Protein AF-A0A4S4KXQ9-F1 (afdb_monomer_lite)

Structure (mmCIF, N/CA/C/O backbone):
data_AF-A0A4S4KXQ9-F1
#
_entry.id   AF-A0A4S4KXQ9-F1
#
loop_
_atom_site.group_PDB
_atom_site.id
_atom_site.type_symbol
_atom_site.label_atom_id
_atom_site.label_alt_id
_atom_site.label_comp_id
_atom_site.label_asym_id
_atom_site.label_entity_id
_atom_site.label_seq_id
_atom_site.pdbx_PDB_ins_code
_atom_site.Cartn_x
_atom_site.Cartn_y
_atom_site.Cartn_z
_atom_site.occupancy
_atom_site.B_iso_or_equiv
_atom_site.auth_seq_id
_atom_site.auth_comp_id
_atom_site.auth_asym_id
_atom_site.auth_atom_id
_atom_site.pdbx_PDB_model_num
ATOM 1 N N . PHE A 1 1 ? 71.429 20.973 -5.694 1.00 40.28 1 PHE A N 1
ATOM 2 C CA . PHE A 1 1 ? 71.731 19.776 -4.887 1.00 40.28 1 PHE A CA 1
ATOM 3 C C . PHE A 1 1 ? 70.684 18.730 -5.227 1.00 40.28 1 PHE A C 1
ATOM 5 O O . PHE A 1 1 ? 69.595 18.768 -4.689 1.00 40.28 1 PHE A O 1
ATOM 12 N N . GLY A 1 2 ? 70.833 18.001 -6.327 1.00 41.06 2 GLY A N 1
ATOM 13 C CA . GLY A 1 2 ? 71.862 16.976 -6.517 1.00 41.06 2 GLY A CA 1
ATOM 14 C C . GLY A 1 2 ? 71.143 15.635 -6.342 1.00 41.06 2 GLY A C 1
ATOM 15 O O . GLY A 1 2 ? 70.789 15.296 -5.226 1.00 41.06 2 GLY A O 1
ATOM 16 N N . ASN A 1 3 ? 70.686 15.041 -7.447 1.00 41.31 3 ASN A N 1
ATOM 17 C CA . ASN A 1 3 ? 71.311 13.887 -8.126 1.00 41.31 3 ASN A CA 1
ATOM 18 C C . ASN A 1 3 ? 70.645 12.581 -7.625 1.00 41.31 3 ASN A C 1
ATOM 20 O O . ASN A 1 3 ? 70.465 12.413 -6.432 1.00 41.31 3 ASN A O 1
ATOM 24 N N . SER A 1 4 ? 70.167 11.641 -8.442 1.00 40.88 4 SER A N 1
ATOM 25 C CA . SER A 1 4 ? 70.729 11.189 -9.710 1.00 40.88 4 SER A CA 1
ATOM 26 C C . SER A 1 4 ? 69.677 10.480 -10.570 1.00 40.88 4 SER A C 1
ATOM 28 O O . SER A 1 4 ? 68.990 9.564 -10.125 1.00 40.88 4 SER A O 1
ATOM 30 N N . ARG A 1 5 ? 69.625 10.862 -11.847 1.00 45.22 5 ARG A N 1
ATOM 31 C CA . ARG A 1 5 ? 69.257 9.979 -12.961 1.00 45.22 5 ARG A CA 1
ATOM 32 C C . ARG A 1 5 ? 70.488 9.134 -13.291 1.00 45.22 5 ARG A C 1
ATOM 34 O O . ARG A 1 5 ? 71.528 9.730 -13.546 1.00 45.22 5 ARG A O 1
ATOM 41 N N . ALA A 1 6 ? 70.361 7.811 -13.382 1.00 42.38 6 ALA A N 1
ATOM 42 C CA . ALA A 1 6 ? 71.232 6.993 -14.230 1.00 42.38 6 ALA A CA 1
ATOM 43 C C . ALA A 1 6 ? 70.659 5.579 -14.450 1.00 42.38 6 ALA A C 1
ATOM 45 O O . ALA A 1 6 ? 70.687 4.735 -13.566 1.00 42.38 6 ALA A O 1
ATOM 46 N N . VAL A 1 7 ? 70.142 5.380 -15.667 1.00 44.84 7 VAL A N 1
ATOM 47 C CA . VAL A 1 7 ? 70.338 4.214 -16.549 1.00 44.84 7 VAL A CA 1
ATOM 48 C C . VAL A 1 7 ? 70.396 2.809 -15.933 1.00 44.84 7 VAL A C 1
ATOM 50 O O . VAL A 1 7 ? 71.438 2.359 -15.469 1.00 44.84 7 VAL A O 1
ATOM 53 N N . PHE A 1 8 ? 69.331 2.033 -16.156 1.00 31.25 8 PHE A N 1
ATOM 54 C CA . PHE A 1 8 ? 69.466 0.589 -16.331 1.00 31.25 8 PHE A CA 1
ATOM 55 C C . PHE A 1 8 ? 68.712 0.127 -17.583 1.00 31.25 8 PHE A C 1
ATOM 57 O O . PHE A 1 8 ? 67.486 0.132 -17.627 1.00 31.25 8 PHE A O 1
ATOM 64 N N . GLY A 1 9 ? 69.487 -0.248 -18.601 1.00 34.69 9 GLY A N 1
ATOM 65 C CA . GLY A 1 9 ? 69.144 -1.333 -19.519 1.00 34.69 9 GLY A CA 1
ATOM 66 C C . GLY A 1 9 ? 68.091 -1.057 -20.586 1.00 34.69 9 GLY A C 1
ATOM 67 O O . GLY A 1 9 ? 66.940 -1.462 -20.464 1.00 34.69 9 GLY A O 1
ATOM 68 N N . LEU A 1 10 ? 68.532 -0.499 -21.713 1.00 43.94 10 LEU A N 1
ATOM 69 C CA . LEU A 1 10 ? 67.925 -0.804 -23.002 1.00 43.94 10 LEU A CA 1
ATOM 70 C C . LEU A 1 10 ? 68.312 -2.241 -23.394 1.00 43.94 10 LEU A C 1
ATOM 72 O O . LEU A 1 10 ? 69.488 -2.588 -23.320 1.00 43.94 10 LEU A O 1
ATOM 76 N N . CYS A 1 11 ? 67.326 -2.995 -23.888 1.00 35.38 11 CYS A N 1
ATOM 77 C CA . CYS A 1 11 ? 67.410 -4.135 -24.816 1.00 35.38 11 CYS A CA 1
ATOM 78 C C . CYS A 1 11 ? 66.816 -5.439 -24.259 1.00 35.38 11 CYS A C 1
ATOM 80 O O . CYS A 1 11 ? 67.481 -6.201 -23.573 1.00 35.38 11 CYS A O 1
ATOM 82 N N . CYS A 1 12 ? 65.577 -5.730 -24.658 1.00 37.56 12 CYS A N 1
ATOM 83 C CA . CYS A 1 12 ? 65.315 -6.907 -25.483 1.00 37.56 12 CYS A CA 1
ATOM 84 C C . CYS A 1 12 ? 64.002 -6.703 -26.244 1.00 37.56 12 CYS A C 1
ATOM 86 O O . CYS A 1 12 ? 62.918 -6.596 -25.677 1.00 37.56 12 CYS A O 1
ATOM 88 N N . LYS A 1 13 ? 64.134 -6.613 -27.567 1.00 50.41 13 LYS A N 1
ATOM 89 C CA . LYS A 1 13 ? 63.041 -6.727 -28.528 1.00 50.41 13 LYS A CA 1
ATOM 90 C C . LYS A 1 13 ? 62.316 -8.045 -28.273 1.00 50.41 13 LYS A C 1
ATOM 92 O O . LYS A 1 13 ? 62.912 -9.107 -28.413 1.00 50.41 13 LYS A O 1
ATOM 97 N N . SER A 1 14 ? 61.035 -7.992 -27.956 1.00 46.12 14 SER A N 1
ATOM 98 C CA . SER A 1 14 ? 60.114 -9.107 -28.157 1.00 46.12 14 SER A CA 1
ATOM 99 C C . SER A 1 14 ? 58.729 -8.505 -28.295 1.00 46.12 14 SER A C 1
ATOM 101 O O . SER A 1 14 ? 58.207 -7.920 -27.352 1.00 46.12 14 SER A O 1
ATOM 103 N N . ASN A 1 15 ? 58.198 -8.568 -29.517 1.00 43.97 15 ASN A N 1
ATOM 104 C CA . ASN A 1 15 ? 56.829 -8.219 -29.867 1.00 43.97 15 ASN A CA 1
ATOM 105 C C . ASN A 1 15 ? 55.879 -8.606 -28.734 1.00 43.97 15 ASN A C 1
ATOM 107 O O . ASN A 1 15 ? 55.798 -9.782 -28.383 1.00 43.97 15 ASN A O 1
ATOM 111 N N . ILE A 1 16 ? 55.165 -7.619 -28.185 1.00 49.28 16 ILE A N 1
ATOM 112 C CA . ILE A 1 16 ? 54.052 -7.850 -27.270 1.00 49.28 16 ILE A CA 1
ATOM 113 C C . ILE A 1 16 ? 52.950 -8.492 -28.123 1.00 49.28 16 ILE A C 1
ATOM 115 O O . ILE A 1 16 ? 52.091 -7.855 -28.730 1.00 49.28 16 ILE A O 1
ATOM 119 N N . SER A 1 17 ? 53.078 -9.799 -28.315 1.00 38.88 17 SER A N 1
ATOM 120 C CA . SER A 1 17 ? 52.089 -10.632 -28.964 1.00 38.88 17 SER A CA 1
ATOM 121 C C . SER A 1 17 ? 50.871 -10.611 -28.060 1.00 38.88 17 SER A C 1
ATOM 123 O O . SER A 1 17 ? 50.820 -11.338 -27.072 1.00 38.88 17 SER A O 1
ATOM 125 N N . ILE A 1 18 ? 49.972 -9.676 -28.383 1.00 53.44 18 ILE A N 1
ATOM 126 C CA . ILE A 1 18 ? 48.525 -9.688 -28.180 1.00 53.44 18 ILE A CA 1
ATOM 127 C C . ILE A 1 18 ? 48.157 -10.727 -27.127 1.00 53.44 18 ILE A C 1
ATOM 129 O O . ILE A 1 18 ? 47.930 -11.897 -27.445 1.00 53.44 18 ILE A O 1
ATOM 133 N N . VAL A 1 19 ? 48.124 -10.293 -25.864 1.00 52.38 19 VAL A N 1
ATOM 134 C CA . VAL A 1 19 ? 47.487 -11.048 -24.789 1.00 52.38 19 VAL A CA 1
ATOM 135 C C . VAL A 1 19 ? 46.015 -11.104 -25.172 1.00 52.38 19 VAL A C 1
ATOM 137 O O . VAL A 1 19 ? 45.231 -10.184 -24.950 1.00 52.38 19 VAL A O 1
ATOM 140 N N . LYS A 1 20 ? 45.694 -12.149 -25.927 1.00 54.81 20 LYS A N 1
ATOM 141 C CA . LYS A 1 20 ? 44.389 -12.468 -26.472 1.00 54.81 20 LYS A CA 1
ATOM 142 C C . LYS A 1 20 ? 43.519 -12.707 -25.248 1.00 54.81 20 LYS A C 1
ATOM 144 O O . LYS A 1 20 ? 43.567 -13.784 -24.667 1.00 54.81 20 LYS A O 1
ATOM 149 N N . ASN A 1 21 ? 42.803 -11.677 -24.800 1.00 52.56 21 ASN A N 1
ATOM 150 C CA . ASN A 1 21 ? 41.788 -11.818 -23.767 1.00 52.56 21 ASN A CA 1
ATOM 151 C C . ASN A 1 21 ? 40.804 -12.880 -24.263 1.00 52.56 21 ASN A C 1
ATOM 153 O O . ASN A 1 21 ? 39.984 -12.621 -25.145 1.00 52.56 21 ASN A O 1
ATOM 157 N N . ILE A 1 22 ? 40.932 -14.098 -23.736 1.00 54.44 22 ILE A N 1
ATOM 158 C CA . ILE A 1 22 ? 39.996 -15.197 -23.943 1.00 54.44 22 ILE A CA 1
ATOM 159 C C . ILE A 1 22 ? 38.753 -14.838 -23.128 1.00 54.44 22 ILE A C 1
ATOM 161 O O . ILE A 1 22 ? 38.517 -15.334 -22.032 1.00 54.44 22 ILE A O 1
ATOM 165 N N . MET A 1 23 ? 37.965 -13.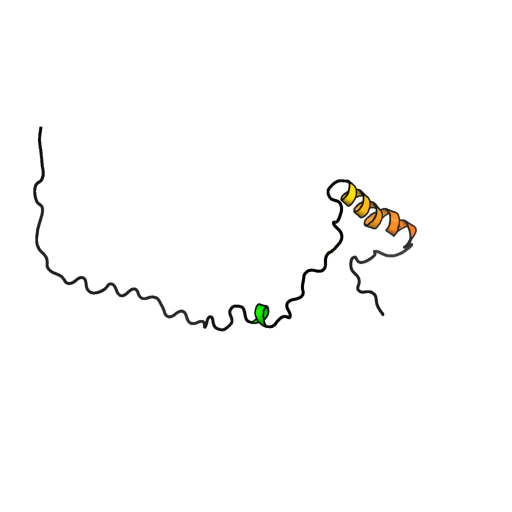907 -23.660 1.00 57.75 23 MET A N 1
ATOM 166 C CA . MET A 1 23 ? 36.571 -13.742 -23.286 1.00 57.75 23 MET A CA 1
ATOM 167 C C . MET A 1 23 ? 35.856 -15.007 -23.755 1.00 57.75 23 MET A C 1
ATOM 169 O O . MET A 1 23 ? 35.522 -15.166 -24.930 1.00 57.75 23 MET A O 1
ATOM 173 N N . GLY A 1 24 ? 35.743 -15.972 -22.840 1.00 58.47 24 GLY A N 1
ATOM 174 C CA . GLY A 1 24 ? 35.054 -17.230 -23.070 1.00 58.47 24 GLY A CA 1
ATOM 175 C C . GLY A 1 24 ? 33.679 -16.957 -23.667 1.00 58.47 24 GLY A C 1
ATOM 176 O O . GLY A 1 24 ? 32.929 -16.124 -23.160 1.00 58.47 24 GLY A O 1
ATOM 177 N N . LYS A 1 25 ? 33.366 -17.634 -24.775 1.00 66.44 25 LYS A N 1
ATOM 178 C CA . LYS A 1 25 ? 32.029 -17.651 -25.374 1.00 66.44 25 LYS A CA 1
ATOM 179 C C . LYS A 1 25 ? 31.012 -17.966 -24.279 1.00 66.44 25 LYS A C 1
ATOM 181 O O . LYS A 1 25 ? 30.864 -19.118 -23.881 1.00 66.44 25 LYS A O 1
ATOM 186 N N . VAL A 1 26 ? 30.296 -16.952 -23.814 1.00 69.25 26 VAL A N 1
ATOM 187 C CA . VAL A 1 26 ? 29.175 -17.134 -22.897 1.00 69.25 26 VAL A CA 1
ATOM 188 C C . VAL A 1 26 ? 28.065 -17.822 -23.692 1.00 69.25 26 VAL A C 1
ATOM 190 O O . VAL A 1 26 ? 27.436 -17.211 -24.555 1.00 69.25 26 VAL A O 1
ATOM 193 N N . HIS A 1 27 ? 27.866 -19.125 -23.473 1.00 68.38 27 HIS A N 1
ATOM 194 C CA . HIS A 1 27 ? 26.747 -19.857 -24.064 1.00 68.38 27 HIS A CA 1
ATOM 195 C C . HIS A 1 27 ? 25.468 -19.537 -23.292 1.00 68.38 27 HIS A C 1
ATOM 197 O O . HIS A 1 27 ? 25.154 -20.117 -22.258 1.00 68.38 27 HIS A O 1
ATOM 203 N N . GLY A 1 28 ? 24.750 -18.554 -23.825 1.00 75.75 28 GLY A N 1
ATOM 204 C CA . GLY A 1 28 ? 23.441 -18.119 -23.371 1.00 75.75 28 GLY A CA 1
ATOM 205 C C . GLY A 1 28 ? 23.008 -16.908 -24.186 1.00 75.75 28 GLY A C 1
ATOM 206 O O . GLY A 1 28 ? 23.606 -15.841 -24.091 1.00 75.75 28 GLY A O 1
ATOM 207 N N . SER A 1 29 ? 21.976 -17.057 -25.016 1.00 77.56 29 SER A N 1
ATOM 208 C CA . SER A 1 29 ? 21.446 -15.932 -25.785 1.00 77.56 29 SER A CA 1
ATOM 209 C C . SER A 1 29 ? 20.693 -14.972 -24.858 1.00 77.56 29 SER A C 1
ATOM 211 O O . SER A 1 29 ? 19.712 -15.370 -24.222 1.00 77.56 29 SER A O 1
ATOM 213 N N . LEU A 1 30 ? 21.067 -13.690 -24.858 1.00 76.38 30 LEU A N 1
ATOM 214 C CA . LEU A 1 30 ? 20.323 -12.614 -24.181 1.00 76.38 30 LEU A CA 1
ATOM 215 C C . LEU A 1 30 ? 18.935 -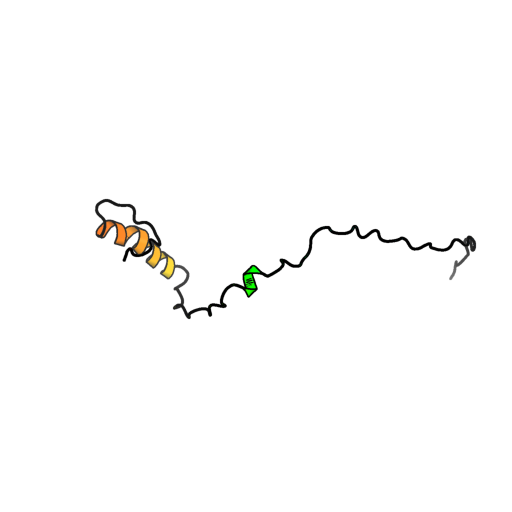12.347 -24.797 1.00 76.38 30 LEU A C 1
ATOM 217 O O . LEU A 1 30 ? 18.175 -11.537 -24.279 1.00 76.38 30 LEU A O 1
ATOM 221 N N . ALA A 1 31 ? 18.568 -13.067 -25.860 1.00 79.75 31 ALA A N 1
ATOM 222 C CA . ALA A 1 31 ? 17.328 -12.926 -26.623 1.00 79.75 31 ALA A CA 1
ATOM 223 C C . ALA A 1 31 ? 16.028 -13.047 -25.798 1.00 79.75 31 ALA A C 1
ATOM 225 O O . ALA A 1 31 ? 14.958 -12.680 -26.271 1.00 79.75 31 ALA A O 1
ATOM 226 N N . ARG A 1 32 ? 16.095 -13.568 -24.565 1.00 77.94 32 ARG A N 1
ATOM 227 C CA . ARG A 1 32 ? 14.937 -13.695 -23.660 1.00 77.94 32 ARG A CA 1
ATOM 228 C C . ARG A 1 32 ? 14.836 -12.578 -22.620 1.00 77.94 32 ARG A C 1
ATOM 230 O O . ARG A 1 32 ? 13.872 -12.562 -21.853 1.00 77.94 32 ARG A O 1
ATOM 237 N N . ALA A 1 33 ? 15.796 -11.657 -22.568 1.00 85.44 33 ALA A N 1
ATOM 238 C CA . ALA A 1 33 ? 15.764 -10.551 -21.622 1.00 85.44 33 ALA A CA 1
ATOM 239 C C . ALA A 1 33 ? 14.546 -9.653 -21.899 1.00 85.44 33 ALA A C 1
ATOM 241 O O . ALA A 1 33 ? 14.308 -9.226 -23.023 1.00 85.44 33 ALA A O 1
ATOM 242 N N . GLY A 1 34 ? 13.728 -9.398 -20.876 1.00 83.88 34 GLY A N 1
ATOM 243 C CA . GLY A 1 34 ? 12.598 -8.469 -20.972 1.00 83.88 34 GLY A CA 1
ATOM 244 C C . GLY A 1 34 ? 11.342 -8.970 -21.702 1.00 83.88 34 GLY A C 1
ATOM 245 O O . GLY A 1 34 ? 10.329 -8.276 -21.625 1.00 83.88 34 GLY A O 1
ATOM 246 N N . LYS A 1 35 ? 11.342 -10.169 -22.315 1.00 89.00 35 LYS A N 1
ATOM 247 C CA . LYS A 1 35 ? 10.197 -10.720 -23.083 1.00 89.00 35 LYS A CA 1
ATOM 248 C C . LYS A 1 35 ? 8.863 -10.652 -22.324 1.00 89.00 35 LYS A C 1
ATOM 250 O O . LYS A 1 35 ? 7.851 -10.246 -22.875 1.00 89.00 35 LYS A O 1
ATOM 255 N N . VAL A 1 36 ? 8.858 -11.010 -21.041 1.00 85.94 36 VAL A N 1
ATOM 256 C CA . VAL A 1 36 ? 7.627 -11.053 -20.225 1.00 85.94 36 VAL A CA 1
ATOM 257 C C . VAL A 1 36 ? 7.109 -9.647 -19.883 1.00 85.94 36 VAL A C 1
ATOM 259 O O . VAL A 1 36 ? 5.907 -9.431 -19.738 1.00 85.94 36 VAL A O 1
ATOM 262 N N . LYS A 1 37 ? 8.000 -8.654 -19.796 1.00 84.81 37 LYS A N 1
ATOM 263 C CA . LYS A 1 37 ? 7.632 -7.276 -19.446 1.00 84.81 37 LYS A CA 1
ATOM 264 C C . LYS A 1 37 ? 7.037 -6.513 -20.634 1.00 84.81 37 LYS A C 1
ATOM 266 O O . LYS A 1 37 ? 6.227 -5.626 -20.408 1.00 84.81 37 LYS A O 1
ATOM 271 N N . SER A 1 38 ? 7.423 -6.851 -21.866 1.00 83.06 38 SER A N 1
ATOM 272 C CA . SER A 1 38 ? 6.838 -6.267 -23.083 1.00 83.06 38 SER A CA 1
ATOM 273 C C . SER A 1 38 ? 5.553 -6.967 -23.530 1.00 83.06 38 SER A C 1
ATOM 275 O O . SER A 1 38 ? 4.717 -6.336 -24.164 1.00 83.06 38 SER A O 1
ATOM 277 N N . GLN A 1 39 ? 5.382 -8.250 -23.194 1.00 89.75 39 GLN A N 1
ATOM 278 C CA . GLN A 1 39 ? 4.170 -9.010 -23.521 1.00 89.75 39 GLN A CA 1
ATOM 279 C C . GLN A 1 39 ? 2.974 -8.686 -22.620 1.00 89.75 39 GLN A C 1
ATOM 281 O O . GLN A 1 39 ? 1.833 -8.854 -23.039 1.00 89.75 39 GLN A O 1
ATOM 286 N N . THR A 1 40 ? 3.207 -8.262 -21.376 1.00 88.19 40 THR A N 1
ATOM 287 C CA . THR A 1 40 ? 2.111 -7.943 -20.454 1.00 88.19 40 THR A CA 1
ATOM 288 C C . THR A 1 40 ? 1.519 -6.568 -20.780 1.00 88.19 40 THR A C 1
ATOM 290 O O . THR A 1 40 ? 2.277 -5.615 -20.977 1.00 88.19 40 THR A O 1
ATOM 293 N N . PRO A 1 41 ? 0.177 -6.427 -20.834 1.00 87.62 41 PRO A N 1
ATOM 294 C CA . PRO A 1 41 ? -0.449 -5.133 -21.068 1.00 87.62 41 PRO A CA 1
ATOM 295 C C . PRO A 1 41 ? -0.031 -4.166 -19.961 1.00 87.62 41 PRO A C 1
ATOM 297 O O . PRO A 1 41 ? -0.058 -4.498 -18.770 1.00 87.62 41 PRO A O 1
ATOM 300 N N . LYS A 1 42 ? 0.375 -2.955 -20.348 1.00 88.25 42 LYS A N 1
ATOM 301 C CA . LYS A 1 42 ? 0.790 -1.934 -19.392 1.00 88.25 42 LYS A CA 1
ATOM 302 C C . LYS A 1 42 ? -0.447 -1.352 -18.713 1.00 88.25 42 LYS A C 1
ATOM 304 O O . LYS A 1 42 ? -1.046 -0.407 -19.203 1.00 88.25 42 LYS A O 1
ATOM 309 N N . VAL A 1 43 ? -0.822 -1.925 -17.574 1.00 89.56 43 VAL A N 1
ATOM 310 C CA . VAL A 1 43 ? -1.908 -1.386 -16.749 1.00 89.56 43 VAL A CA 1
ATOM 311 C C . VAL A 1 43 ? -1.412 -0.123 -16.046 1.00 89.56 43 VAL A C 1
ATOM 313 O O . VAL A 1 43 ? -0.405 -0.152 -15.328 1.00 89.56 43 VAL A O 1
ATOM 316 N N . GLU A 1 44 ? -2.103 0.991 -16.273 1.00 85.75 44 GLU A N 1
ATOM 317 C CA . GLU A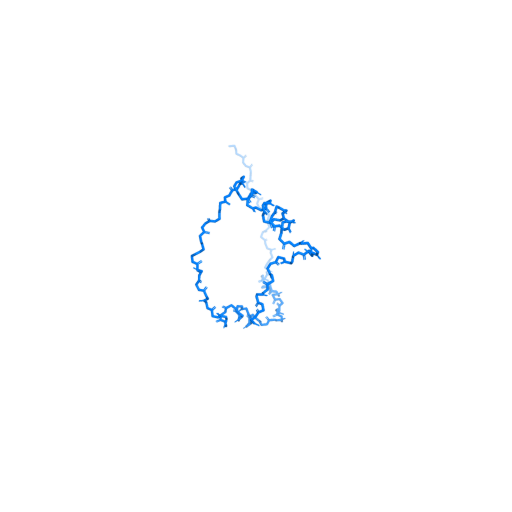 1 44 ? -1.854 2.244 -15.566 1.00 85.75 44 GLU A CA 1
ATOM 318 C C . GLU A 1 44 ? -2.211 2.106 -14.084 1.00 85.75 44 GLU A C 1
ATOM 320 O O . GLU A 1 44 ? -3.130 1.381 -13.689 1.00 85.75 44 GLU A O 1
ATOM 325 N N . ALA A 1 45 ? -1.449 2.788 -13.231 1.00 84.94 45 ALA A N 1
ATOM 326 C CA . ALA A 1 45 ? -1.714 2.762 -11.805 1.00 84.94 45 ALA A CA 1
ATOM 327 C C . ALA A 1 45 ? -3.010 3.529 -11.523 1.00 84.94 45 ALA A C 1
ATOM 329 O O . ALA A 1 45 ? -3.052 4.749 -11.628 1.00 84.94 45 ALA A O 1
ATOM 330 N N . GLN A 1 46 ? -4.056 2.810 -11.122 1.00 86.44 46 GLN A N 1
ATOM 331 C CA . GLN A 1 46 ? -5.280 3.440 -10.638 1.00 86.44 46 GLN A CA 1
ATOM 332 C C . GLN A 1 46 ? -4.976 4.284 -9.396 1.00 86.44 46 GLN A C 1
ATOM 334 O O . GLN A 1 46 ? -4.293 3.818 -8.471 1.00 86.44 46 GLN A O 1
ATOM 339 N N . GLU A 1 47 ? -5.516 5.502 -9.346 1.00 82.56 47 GLU A N 1
ATOM 340 C CA . GLU A 1 47 ? -5.367 6.374 -8.186 1.00 82.56 47 GLU A CA 1
ATOM 341 C C . GLU A 1 47 ? -6.148 5.797 -6.996 1.00 82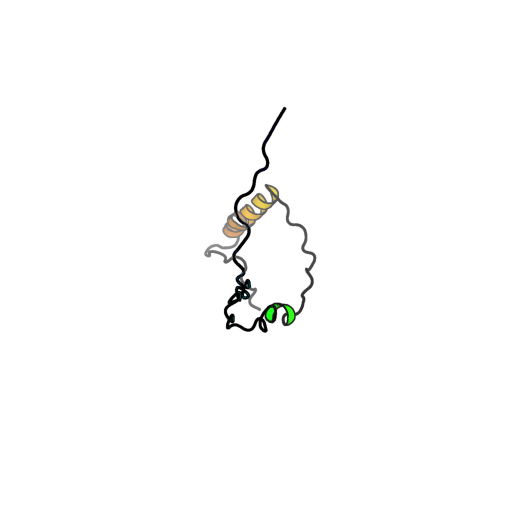.56 47 GLU A C 1
ATOM 343 O O . GLU A 1 47 ? -7.372 5.881 -6.887 1.00 82.56 47 GLU A O 1
ATOM 348 N N . LYS A 1 48 ? -5.422 5.158 -6.077 1.00 84.06 48 LYS A N 1
ATOM 349 C CA . LYS A 1 48 ? -5.979 4.664 -4.817 1.00 84.06 48 LYS A CA 1
ATOM 350 C C . LYS A 1 48 ? -5.888 5.763 -3.771 1.00 84.06 48 LYS A C 1
ATOM 352 O O . LYS A 1 48 ? -4.820 6.334 -3.550 1.00 84.06 48 LYS A O 1
ATOM 357 N N . LYS A 1 49 ? -6.991 5.990 -3.053 1.00 86.88 49 LYS A N 1
ATOM 358 C CA . LYS A 1 49 ? -7.033 6.930 -1.925 1.00 86.88 49 LYS A CA 1
ATOM 359 C C . LYS A 1 49 ? -5.892 6.640 -0.946 1.00 86.88 49 LYS A C 1
ATOM 361 O O . LYS A 1 49 ? -5.658 5.487 -0.562 1.00 86.88 49 LYS A O 1
ATOM 366 N N . LYS A 1 50 ? -5.192 7.702 -0.535 1.00 86.25 50 LYS A N 1
ATOM 367 C CA . LYS A 1 50 ? -4.067 7.619 0.401 1.00 86.25 50 LYS A CA 1
ATOM 368 C C . LYS A 1 50 ? -4.536 6.972 1.700 1.00 86.25 50 LYS A C 1
ATOM 370 O O . LYS A 1 50 ? -5.448 7.457 2.362 1.00 86.25 50 LYS A O 1
ATOM 375 N N . GLN A 1 51 ? -3.891 5.871 2.073 1.00 86.56 51 GLN A N 1
ATOM 376 C CA . GLN A 1 51 ? -4.145 5.245 3.363 1.00 86.56 51 GLN A CA 1
ATOM 377 C C . GLN A 1 51 ? -3.490 6.084 4.465 1.00 86.56 51 GLN A C 1
ATOM 379 O O . GLN A 1 51 ? -2.327 6.476 4.306 1.00 86.56 51 GLN A O 1
ATOM 384 N N . PRO A 1 52 ? -4.184 6.339 5.589 1.00 91.25 52 PRO A N 1
ATOM 385 C CA . PRO A 1 52 ? -3.584 7.057 6.704 1.00 91.25 52 PRO A CA 1
ATOM 386 C C . PRO A 1 52 ? -2.363 6.284 7.223 1.00 91.25 52 PRO A C 1
ATOM 388 O O . PRO A 1 52 ? -2.327 5.050 7.183 1.00 91.25 52 PRO A O 1
ATOM 391 N N . LYS A 1 53 ? -1.342 7.004 7.696 1.00 90.06 53 LYS A N 1
ATOM 392 C CA . LYS A 1 53 ? -0.092 6.428 8.225 1.00 90.06 53 LYS A CA 1
ATOM 393 C C . LYS A 1 53 ? -0.076 6.465 9.764 1.00 90.06 53 LYS A C 1
ATOM 395 O O . LYS A 1 53 ? -0.883 7.145 10.392 1.00 90.06 53 LYS A O 1
ATOM 400 N N . GLY A 1 54 ? 0.818 5.688 10.380 1.00 94.38 54 GLY A N 1
ATOM 401 C CA . GLY A 1 54 ? 1.055 5.709 11.831 1.00 94.38 54 GLY A CA 1
ATOM 402 C C . GLY A 1 54 ? -0.113 5.194 12.683 1.00 94.38 54 GLY A C 1
ATOM 403 O O . GLY A 1 54 ? -0.682 4.129 12.414 1.00 94.38 54 GLY A O 1
ATOM 404 N N . ARG A 1 55 ? -0.463 5.950 13.732 1.00 94.25 55 ARG A N 1
ATOM 405 C CA . ARG A 1 55 ? -1.457 5.566 14.751 1.00 94.25 55 ARG A CA 1
ATOM 406 C C . ARG A 1 55 ? -2.854 5.344 14.172 1.00 94.25 55 ARG A C 1
ATOM 408 O O . ARG A 1 55 ? -3.515 4.370 14.526 1.00 94.25 55 ARG A O 1
ATOM 415 N N . ALA A 1 56 ? -3.272 6.188 13.230 1.00 92.56 56 ALA A N 1
ATOM 416 C CA . ALA A 1 56 ? -4.569 6.059 12.569 1.00 92.56 56 ALA A CA 1
ATOM 417 C C . ALA A 1 56 ? -4.699 4.715 11.827 1.00 92.56 56 ALA A C 1
ATOM 419 O O . ALA A 1 56 ? -5.703 4.017 11.977 1.00 92.56 56 ALA A O 1
ATOM 420 N N . LYS A 1 57 ? -3.643 4.279 11.123 1.00 94.19 57 LYS A N 1
ATOM 421 C CA . LYS A 1 57 ? -3.613 2.962 10.464 1.00 94.19 57 LYS A CA 1
ATOM 422 C C . LYS A 1 57 ? -3.722 1.817 11.465 1.00 94.19 57 LYS A C 1
ATOM 424 O O . LYS A 1 57 ? -4.437 0.850 11.216 1.00 94.19 57 LYS A O 1
ATOM 429 N N . LYS A 1 58 ? -3.016 1.913 12.596 1.00 94.12 58 LYS A N 1
ATOM 430 C CA . LYS A 1 58 ? -3.042 0.885 13.647 1.00 94.12 58 LYS A CA 1
ATOM 431 C C . LYS A 1 58 ? -4.431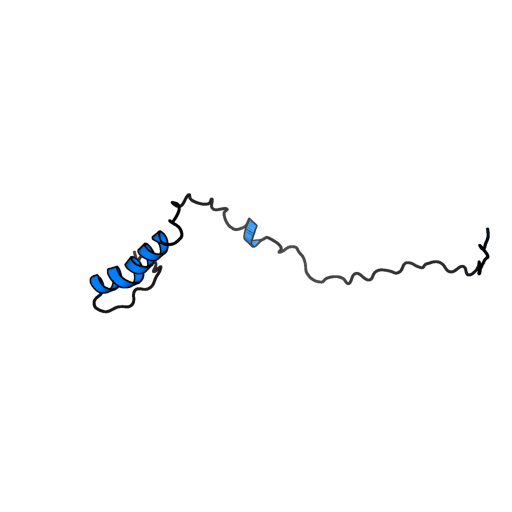 0.754 14.276 1.00 94.12 58 LYS A C 1
ATOM 433 O O . LYS A 1 58 ? -4.883 -0.374 14.445 1.00 94.12 58 LYS A O 1
ATOM 438 N N . ARG A 1 59 ? -5.143 1.865 14.505 1.00 94.44 59 ARG A N 1
ATOM 439 C CA . ARG A 1 59 ? -6.543 1.845 14.971 1.00 94.44 59 ARG A CA 1
ATOM 440 C C . ARG A 1 59 ? -7.464 1.130 13.978 1.00 94.44 59 ARG A C 1
ATOM 442 O O . ARG A 1 59 ? -8.213 0.242 14.370 1.00 94.44 59 ARG A O 1
ATOM 449 N N . ILE A 1 60 ? -7.356 1.453 12.687 1.00 91.75 60 ILE A N 1
ATOM 450 C CA . ILE A 1 60 ? -8.149 0.799 11.630 1.00 91.75 60 ILE A CA 1
ATOM 451 C C . ILE A 1 60 ? -7.849 -0.708 11.568 1.00 91.75 60 ILE A C 1
ATOM 453 O O . ILE A 1 60 ? -8.767 -1.515 11.446 1.00 91.75 60 ILE A O 1
ATOM 457 N N . LEU A 1 61 ? -6.576 -1.105 11.674 1.00 90.50 61 LEU A N 1
ATOM 458 C CA . LEU A 1 61 ? -6.174 -2.515 11.669 1.00 90.50 61 LEU A CA 1
ATOM 459 C C . LEU A 1 61 ? -6.685 -3.277 12.896 1.00 90.50 61 LEU A C 1
ATOM 461 O O . LEU A 1 61 ? -7.138 -4.407 12.736 1.00 90.50 61 LEU A O 1
ATOM 465 N N . TYR A 1 62 ? -6.629 -2.679 14.087 1.00 91.69 62 TYR A N 1
ATOM 466 C CA . TYR A 1 62 ? -7.146 -3.290 15.313 1.00 91.69 62 TYR A CA 1
ATOM 467 C C . TYR A 1 62 ? -8.653 -3.539 15.211 1.00 91.69 62 TYR A C 1
ATOM 469 O O . TYR A 1 62 ? -9.102 -4.671 15.387 1.00 91.69 62 TYR A O 1
ATOM 477 N N . ASN A 1 63 ? -9.414 -2.520 14.804 1.00 89.38 63 ASN A N 1
ATOM 478 C CA . ASN A 1 63 ? -10.858 -2.647 14.628 1.00 89.38 63 ASN A CA 1
ATOM 479 C C . ASN A 1 63 ? -11.207 -3.730 13.589 1.00 89.38 63 ASN A C 1
ATOM 481 O O . ASN A 1 63 ? -12.073 -4.562 13.839 1.00 89.38 63 ASN A O 1
ATOM 485 N N . ARG A 1 64 ? -10.492 -3.781 12.450 1.00 86.94 64 ARG A N 1
ATOM 486 C CA . ARG A 1 64 ? -10.724 -4.786 11.389 1.00 86.94 64 ARG A CA 1
ATOM 487 C C . ARG A 1 64 ? -10.335 -6.211 11.784 1.00 86.94 64 ARG A C 1
ATOM 489 O O . ARG A 1 64 ? -10.918 -7.140 11.240 1.00 86.94 64 ARG A O 1
ATOM 496 N N . ARG A 1 65 ? -9.333 -6.394 12.650 1.00 85.69 65 ARG A N 1
ATOM 497 C CA . ARG A 1 65 ? -8.833 -7.723 13.049 1.00 85.69 65 ARG A CA 1
ATOM 498 C C . ARG A 1 65 ? -9.559 -8.298 14.257 1.00 85.69 65 ARG A C 1
ATOM 500 O O . ARG A 1 65 ? -9.755 -9.504 14.296 1.00 85.69 65 ARG A O 1
ATOM 507 N N . PHE A 1 66 ? -9.921 -7.453 15.218 1.00 81.75 66 PHE A N 1
ATOM 508 C CA . PHE A 1 66 ? -10.402 -7.902 16.521 1.00 81.75 66 PHE A CA 1
ATOM 509 C C . PHE A 1 66 ? -11.854 -7.484 16.744 1.00 81.75 66 PHE A C 1
ATOM 511 O O . PHE A 1 66 ? -12.720 -8.345 16.754 1.00 81.75 66 PHE A O 1
ATOM 518 N N . VAL A 1 67 ? -12.149 -6.182 16.803 1.00 84.19 67 VAL A N 1
ATOM 519 C CA . VAL A 1 67 ? -13.486 -5.682 17.192 1.00 84.19 67 VAL A CA 1
ATOM 520 C C . VAL A 1 67 ? -14.592 -6.089 16.209 1.00 84.19 67 VAL A C 1
ATOM 522 O O . VAL A 1 67 ? -15.650 -6.543 16.622 1.00 84.19 67 VAL A O 1
ATOM 525 N N . ASN A 1 68 ? -14.358 -5.971 14.901 1.00 80.44 68 ASN A N 1
ATOM 526 C CA . ASN A 1 68 ? -15.377 -6.280 13.887 1.00 80.44 68 ASN A CA 1
ATOM 527 C C . ASN A 1 68 ? -15.488 -7.784 13.583 1.00 80.44 68 ASN A C 1
ATOM 529 O O . ASN A 1 68 ? -16.429 -8.221 12.922 1.00 80.44 68 ASN A O 1
ATOM 533 N N . VAL A 1 69 ? -14.487 -8.578 13.976 1.00 74.88 69 VAL A N 1
ATOM 534 C CA . VAL A 1 69 ? -14.491 -10.032 13.765 1.00 74.88 69 VAL A CA 1
ATOM 535 C C . VAL A 1 69 ? -15.225 -10.719 14.910 1.00 74.88 69 VAL A C 1
ATOM 537 O O . VAL A 1 69 ? -16.022 -11.612 14.645 1.00 74.88 69 VAL A O 1
ATOM 540 N N . THR A 1 70 ? -15.025 -10.264 16.149 1.00 70.19 70 THR A N 1
ATOM 541 C CA . THR A 1 70 ? -15.696 -10.823 17.331 1.00 70.19 70 THR A CA 1
ATOM 542 C C . THR A 1 70 ? -17.204 -10.579 17.335 1.00 70.19 70 THR A C 1
ATOM 544 O O . THR A 1 70 ? -17.945 -11.432 17.808 1.00 70.19 70 THR A O 1
ATOM 547 N N . THR A 1 71 ? -17.675 -9.457 16.785 1.00 67.06 71 THR A N 1
ATOM 548 C CA . THR A 1 71 ? -19.106 -9.100 16.776 1.00 67.06 71 THR A CA 1
ATOM 549 C C . THR A 1 71 ? -19.906 -9.719 15.629 1.00 67.06 71 THR A C 1
ATOM 551 O O . THR A 1 71 ? -21.115 -9.868 15.753 1.00 67.06 71 THR A O 1
ATOM 554 N N . LEU A 1 72 ? -19.261 -10.080 14.512 1.00 65.94 72 LEU A N 1
ATOM 555 C CA . LEU A 1 72 ? -19.950 -10.472 13.270 1.00 65.94 72 LEU A CA 1
ATOM 556 C C . LEU A 1 72 ? -19.759 -11.948 12.875 1.00 65.94 72 LEU A C 1
ATOM 558 O O . LEU A 1 72 ? -20.328 -12.392 11.879 1.00 65.94 72 LEU A O 1
ATOM 562 N N . GLN A 1 73 ? -18.887 -12.690 13.562 1.00 63.34 73 GLN A N 1
ATOM 563 C CA . GLN A 1 73 ? -18.575 -14.091 13.255 1.00 63.34 73 GLN A CA 1
ATOM 564 C C . GLN A 1 73 ? -18.486 -14.893 14.554 1.00 63.34 73 GLN A C 1
ATOM 566 O O . GLN A 1 73 ? -17.398 -15.188 15.051 1.00 63.34 73 GLN A O 1
ATOM 571 N N . GLN A 1 74 ? -19.640 -15.282 15.089 1.00 60.78 74 GLN A N 1
ATOM 572 C CA . GLN A 1 74 ? -19.725 -16.394 16.031 1.00 60.78 74 GLN A CA 1
ATOM 573 C C . GLN A 1 74 ? -19.368 -17.684 15.269 1.00 60.78 74 GLN A C 1
ATOM 575 O O . GLN A 1 74 ? -20.242 -18.335 14.712 1.00 60.78 74 GLN A O 1
ATOM 580 N N . GLY A 1 75 ? -18.076 -18.017 15.155 1.00 61.09 75 GLY A N 1
ATOM 581 C CA . GLY A 1 75 ? -17.662 -19.360 14.718 1.00 61.09 75 GLY A CA 1
ATOM 582 C C . GLY A 1 75 ? -16.602 -19.491 13.621 1.00 61.09 75 GLY A C 1
ATOM 583 O O . GLY A 1 75 ? -16.413 -20.602 13.136 1.00 61.09 75 GLY A O 1
ATOM 584 N N . GLY A 1 76 ? -15.865 -18.445 13.215 1.00 63.19 76 GLY A N 1
ATOM 585 C CA . GLY A 1 76 ? -14.865 -18.633 12.148 1.00 63.19 76 GLY A CA 1
ATOM 586 C C . GLY A 1 76 ? -13.722 -17.621 12.062 1.00 63.19 76 GLY A C 1
ATOM 587 O O . GLY A 1 76 ? -13.914 -16.410 12.163 1.00 63.19 76 GLY A O 1
ATOM 588 N N . LYS A 1 77 ? -12.504 -18.124 11.792 1.00 65.31 77 LYS A N 1
ATOM 589 C CA . LYS A 1 77 ? -11.331 -17.308 11.428 1.00 65.31 77 LYS A CA 1
ATOM 590 C C . LYS A 1 77 ? -11.512 -16.769 10.001 1.00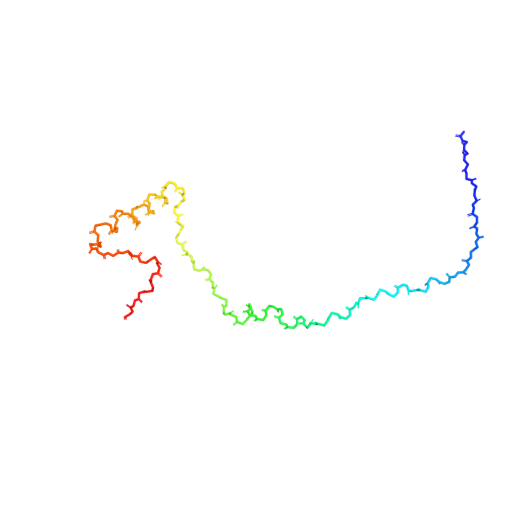 65.31 77 LYS A C 1
ATOM 592 O O . LYS A 1 77 ? -11.322 -17.502 9.032 1.00 65.31 77 LYS A O 1
ATOM 597 N N . ARG A 1 78 ? -11.852 -15.484 9.849 1.00 67.12 78 ARG A N 1
ATOM 598 C CA . ARG A 1 78 ? -11.944 -14.828 8.528 1.00 67.12 78 ARG A CA 1
ATOM 599 C C . ARG A 1 78 ? -10.592 -14.826 7.803 1.00 67.12 78 ARG A C 1
ATOM 601 O O . ARG A 1 78 ? -9.594 -14.351 8.346 1.00 67.12 78 ARG A O 1
ATOM 608 N N . LYS A 1 79 ? -10.572 -15.296 6.550 1.00 70.94 79 LYS A N 1
ATOM 609 C CA . LYS A 1 79 ? -9.412 -15.193 5.647 1.00 70.94 79 LYS A CA 1
ATOM 610 C C . LYS A 1 79 ? -9.323 -13.770 5.088 1.00 70.94 79 LYS A C 1
ATOM 612 O O . LYS A 1 79 ? -10.310 -13.223 4.601 1.00 70.94 79 LYS A O 1
ATOM 617 N N . MET A 1 80 ? -8.150 -13.146 5.181 1.00 71.88 80 MET A N 1
ATOM 618 C CA . MET A 1 80 ? -7.925 -11.811 4.621 1.00 71.88 80 MET A CA 1
ATOM 619 C C . MET A 1 80 ? -7.719 -11.919 3.109 1.00 71.88 80 MET A C 1
ATOM 621 O O . MET A 1 80 ? -6.923 -12.743 2.673 1.00 71.88 80 MET A O 1
ATOM 625 N N . ASN A 1 81 ? -8.409 -11.068 2.342 1.00 77.81 81 ASN A N 1
ATOM 626 C CA . ASN A 1 81 ? -8.382 -11.058 0.874 1.00 77.81 81 ASN A CA 1
ATOM 627 C C . ASN A 1 81 ? -8.928 -12.350 0.229 1.00 77.81 81 ASN A C 1
ATOM 629 O O . ASN A 1 81 ? -8.311 -12.904 -0.675 1.00 77.81 81 ASN A O 1
ATOM 633 N N . ALA A 1 82 ? -10.069 -12.850 0.712 1.00 81.44 82 ALA A N 1
ATOM 634 C CA . ALA A 1 82 ? -10.836 -13.838 -0.040 1.00 81.44 82 ALA A CA 1
ATOM 635 C C . ALA A 1 82 ? -11.467 -13.155 -1.261 1.00 81.44 82 ALA A C 1
ATOM 637 O O . ALA A 1 82 ? -12.048 -12.075 -1.125 1.00 81.44 82 ALA A O 1
ATOM 638 N N . ASN A 1 83 ? -11.348 -13.777 -2.433 1.00 82.38 83 ASN A N 1
ATOM 639 C CA . ASN A 1 83 ? -12.088 -13.328 -3.606 1.00 82.38 83 ASN A CA 1
ATOM 640 C C . ASN A 1 83 ? -13.587 -13.453 -3.294 1.00 82.38 83 ASN A C 1
ATOM 642 O O . ASN A 1 83 ? -13.983 -14.487 -2.745 1.00 82.38 83 ASN A O 1
ATOM 646 N N . PRO A 1 84 ? -14.415 -12.439 -3.593 1.00 79.31 84 PRO A N 1
ATOM 647 C CA . PRO A 1 84 ? -15.856 -12.610 -3.492 1.00 79.31 84 PRO A CA 1
ATOM 648 C C . PRO A 1 84 ? -16.258 -13.733 -4.453 1.00 79.31 84 PRO A C 1
ATOM 650 O O . PRO A 1 84 ? -15.916 -13.691 -5.635 1.00 79.31 84 PRO A O 1
ATOM 653 N N . THR A 1 85 ? -16.910 -14.770 -3.933 1.00 75.62 85 THR A N 1
ATOM 654 C CA . THR A 1 85 ? -17.585 -15.760 -4.774 1.00 75.62 85 THR A CA 1
ATOM 655 C C . THR A 1 85 ? -18.780 -15.053 -5.399 1.00 75.62 85 THR A C 1
ATOM 657 O O . THR A 1 85 ? -19.587 -14.489 -4.659 1.00 75.62 85 THR A O 1
ATOM 660 N N . ASN A 1 86 ? -18.823 -15.016 -6.730 1.00 58.94 86 ASN A N 1
ATOM 661 C CA . ASN A 1 86 ? -20.011 -14.595 -7.469 1.00 58.94 86 ASN A CA 1
ATOM 662 C C . ASN A 1 86 ? -21.122 -15.624 -7.251 1.00 58.94 86 ASN A C 1
ATOM 664 O O . ASN A 1 86 ? -20.767 -16.828 -7.233 1.00 58.94 86 ASN A O 1
#

Foldseek 3Di:
DYDDDDDDDDDDDDPPPPPPPCPDPPPDDCVCPCVVVVPDPDDDDDDDDDDDDDPVNVVVVCCVQPVVCVVPDPPDDDDPPDDDDD

Secondary structure (DSSP, 8-state):
-----------------------------GGGTTHHHHHS-------PPPPPPTHHHHHHHHIIIIIHHHHH-TT--PPTTPPPP-

Sequence (86 aa):
FGNSRAVFGLCCKSNISIVKNIMGKVHGSLARAGKVKSQTPKVEAQEKKKQPKGRAKKRILYNRRFVNVTTLQQGGKRKMNANPTN

Organism: NCBI:txid167371

pLDDT: mean 71.01, std 18.37, range [31.25, 94.44]

Radius of gyration: 35.64 Å; chains: 1; bounding box: 92×40×47 Å

InterPro domains:
  IPR006846 Small ribosomal subunit protein eS30 [PF04758] (25-83)